Protein AF-A0A0F9JA09-F1 (afdb_monomer_lite)

InterPro domains:
  IPR014720 Double-stranded RNA-binding domain [PF00035] (30-106)
  IPR014720 Double-stranded RNA-binding domain [PS50137] (29-108)
  IPR014720 Double-stranded RNA-binding domain [SM00358] (30-107)

Organism: NCBI:txid412755

Foldseek 3Di:
DPDDDPVRVVLLVLLVVVLVVLVQDQAAQLQSSVLSCQCSVVVNNPDHQDFDDWDFDDDPVQTKTKTFGFDWDQDPNDIQTLGFIAIDNDPVRRSSRSSVSSCVSSVNHHDDD

pLDDT: mean 79.63, std 10.74, range [39.88, 90.75]

Radius of gyration: 15.13 Å; chains: 1; bounding box: 39×24×40 Å

Sequence (113 aa):
MVGLSLEQIGEREKLLEYYDLLEIKTNQNAKNVLQQLFQKKYSDPNLLPKYDDFDKEGPDNATTFTVRLNESISINGKTYELKVEGVASKLKHAEIKASEKACDILYLPYNKI

Structure (mmCIF, N/CA/C/O backbone):
data_AF-A0A0F9JA09-F1
#
_entry.id   AF-A0A0F9JA09-F1
#
loop_
_atom_site.group_PDB
_atom_site.id
_atom_site.type_symbol
_atom_site.label_atom_id
_atom_site.label_alt_id
_atom_site.label_comp_id
_atom_site.label_asym_id
_atom_site.label_entity_id
_atom_site.label_seq_id
_atom_site.pdbx_PDB_ins_code
_atom_site.Cartn_x
_atom_site.Cartn_y
_atom_site.Cartn_z
_atom_site.occupancy
_atom_site.B_iso_or_equiv
_atom_site.auth_seq_id
_atom_site.auth_comp_id
_atom_site.auth_asym_id
_atom_site.auth_atom_id
_atom_site.pdbx_PDB_model_num
ATOM 1 N N . MET A 1 1 ? -19.954 -11.344 -12.390 1.00 39.88 1 MET A N 1
ATOM 2 C CA . MET A 1 1 ? -20.307 -10.630 -11.145 1.00 39.88 1 MET A CA 1
ATOM 3 C C . MET A 1 1 ? -19.751 -11.449 -9.996 1.00 39.88 1 MET A C 1
ATOM 5 O O . MET A 1 1 ? -20.271 -12.525 -9.746 1.00 39.88 1 MET A O 1
ATOM 9 N N . VAL A 1 2 ? -18.638 -11.028 -9.395 1.00 45.16 2 VAL A N 1
ATOM 10 C CA . VAL A 1 2 ? -18.081 -11.712 -8.218 1.00 45.16 2 VAL A CA 1
ATOM 11 C C . VAL A 1 2 ? -18.765 -11.084 -7.011 1.00 45.16 2 VAL A C 1
ATOM 13 O O . VAL A 1 2 ? -18.504 -9.926 -6.694 1.00 45.16 2 VAL A O 1
ATOM 16 N N . GLY A 1 3 ? -19.735 -11.793 -6.434 1.00 44.97 3 GLY A N 1
ATOM 17 C CA . GLY A 1 3 ? -20.384 -11.366 -5.199 1.00 44.97 3 GLY A CA 1
AT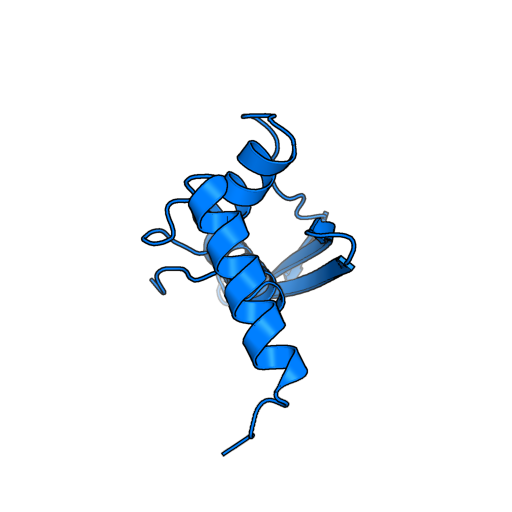OM 18 C C . GLY A 1 3 ? -19.357 -11.413 -4.077 1.00 44.97 3 GLY A C 1
ATOM 19 O O . GLY A 1 3 ? -18.879 -12.490 -3.739 1.00 44.97 3 GLY A O 1
ATOM 20 N N . LEU A 1 4 ? -18.985 -10.247 -3.551 1.00 52.84 4 LEU A N 1
ATOM 21 C CA . LEU A 1 4 ? -18.224 -10.157 -2.310 1.00 52.84 4 LEU A CA 1
ATOM 22 C C . LEU A 1 4 ? -19.079 -10.754 -1.186 1.00 52.84 4 LEU A C 1
ATOM 24 O O . LEU A 1 4 ? -20.254 -10.405 -1.052 1.00 52.84 4 LEU A O 1
ATOM 28 N N . SER A 1 5 ? -18.505 -11.658 -0.395 1.00 61.09 5 SER A N 1
ATOM 29 C CA . SER A 1 5 ? -19.168 -12.204 0.793 1.00 61.09 5 SER A CA 1
ATOM 30 C C . SER A 1 5 ? -19.483 -11.072 1.779 1.00 61.09 5 SER A C 1
ATOM 32 O O . SER A 1 5 ? -18.720 -10.113 1.881 1.00 61.09 5 SER A O 1
ATOM 34 N N . LEU A 1 6 ? -20.580 -11.177 2.538 1.00 60.00 6 LEU A N 1
ATOM 35 C CA . LEU A 1 6 ? -21.024 -10.156 3.510 1.00 60.00 6 LEU A CA 1
ATOM 36 C C . LEU A 1 6 ? -19.915 -9.726 4.493 1.00 60.00 6 LEU A C 1
ATOM 38 O O . LEU A 1 6 ? -19.831 -8.559 4.865 1.00 60.00 6 LEU A O 1
ATOM 42 N N . GLU A 1 7 ? -19.017 -10.644 4.852 1.00 65.25 7 GLU A N 1
ATOM 43 C CA . GLU A 1 7 ? -17.839 -10.371 5.686 1.00 65.25 7 GLU A CA 1
ATOM 44 C C . GLU A 1 7 ? -16.832 -9.418 5.017 1.00 65.25 7 GLU A C 1
ATOM 46 O O . GLU A 1 7 ? -16.248 -8.567 5.683 1.00 65.25 7 GLU A O 1
ATOM 51 N N . GLN A 1 8 ? -16.662 -9.511 3.694 1.00 63.56 8 GLN A N 1
ATOM 52 C CA . GLN A 1 8 ? -15.760 -8.648 2.921 1.00 63.56 8 GLN A CA 1
ATOM 53 C C . GLN A 1 8 ? -16.328 -7.232 2.749 1.00 63.56 8 GLN A C 1
ATOM 55 O O . GLN A 1 8 ? -15.567 -6.269 2.669 1.00 63.56 8 GLN A O 1
ATOM 60 N N . ILE A 1 9 ? -17.658 -7.094 2.711 1.00 68.44 9 ILE A N 1
ATOM 61 C CA . ILE A 1 9 ? -18.329 -5.790 2.618 1.00 68.44 9 ILE A CA 1
ATOM 62 C C . ILE A 1 9 ? -18.108 -4.998 3.913 1.00 68.44 9 ILE A C 1
ATOM 64 O O . ILE A 1 9 ? -17.607 -3.876 3.859 1.00 68.44 9 ILE A O 1
ATOM 68 N N . GLY A 1 10 ? -18.372 -5.613 5.072 1.00 72.81 10 GLY A N 1
ATOM 69 C CA . GLY A 1 10 ? -18.170 -4.954 6.367 1.00 72.81 10 GLY A CA 1
ATOM 70 C C . GLY A 1 10 ? -16.699 -4.656 6.685 1.00 72.81 10 GLY A C 1
ATOM 71 O O . GLY A 1 10 ? -16.393 -3.690 7.379 1.00 72.81 10 GLY A O 1
ATOM 72 N N . GLU A 1 11 ?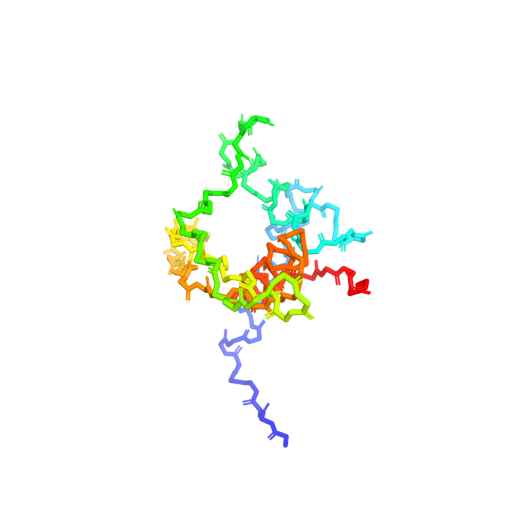 -15.764 -5.456 6.167 1.00 77.62 11 GLU A N 1
ATOM 73 C CA . GLU A 1 11 ? -14.328 -5.181 6.284 1.00 77.62 11 GLU A CA 1
ATOM 74 C C . GLU A 1 11 ? -13.909 -3.940 5.499 1.00 77.62 11 GLU A C 1
ATOM 76 O O . GLU A 1 11 ? -13.183 -3.089 6.016 1.00 77.62 11 GLU A O 1
ATOM 81 N N . ARG A 1 12 ? -14.412 -3.809 4.271 1.00 79.62 12 ARG A N 1
ATOM 82 C CA . ARG A 1 12 ? -14.147 -2.645 3.431 1.00 79.62 12 ARG A CA 1
ATOM 83 C C . ARG A 1 12 ? -14.673 -1.361 4.068 1.00 79.62 12 ARG A C 1
ATOM 85 O O . ARG A 1 12 ? -13.954 -0.369 4.065 1.00 79.62 12 ARG A O 1
ATOM 92 N N . GLU A 1 13 ? -15.880 -1.374 4.630 1.00 81.50 13 GLU A N 1
ATOM 93 C CA . GLU A 1 13 ? -16.439 -0.203 5.325 1.00 81.50 13 GLU A CA 1
ATOM 94 C C . GLU A 1 13 ? -15.571 0.212 6.520 1.00 81.50 13 GLU A C 1
ATOM 96 O O . GLU A 1 13 ? -15.163 1.368 6.598 1.00 81.50 13 GLU A O 1
ATOM 101 N N . LYS A 1 14 ? -15.152 -0.742 7.361 1.00 83.81 14 LYS A N 1
ATOM 102 C CA . LYS A 1 14 ? -14.257 -0.463 8.499 1.00 83.81 14 LYS A CA 1
ATOM 103 C C . LYS A 1 14 ? -12.897 0.096 8.085 1.00 83.81 14 LYS A C 1
ATOM 105 O O . LYS A 1 14 ? -12.318 0.904 8.811 1.00 83.81 14 LYS A O 1
ATOM 110 N N . LEU A 1 15 ? -12.344 -0.369 6.963 1.00 84.06 15 LEU A N 1
ATOM 111 C CA . LEU A 1 15 ? -11.095 0.168 6.420 1.00 84.06 15 LEU A CA 1
ATOM 112 C C . LEU A 1 15 ? -11.291 1.606 5.938 1.00 84.06 15 LEU A C 1
ATOM 114 O O . LEU A 1 15 ? -10.488 2.468 6.277 1.00 84.06 15 LEU A O 1
ATOM 118 N N . LEU A 1 16 ? -12.378 1.877 5.212 1.00 84.00 16 LEU A N 1
ATOM 119 C CA . LEU A 1 16 ? -12.715 3.225 4.755 1.00 84.00 16 LEU A CA 1
ATOM 120 C C . LEU A 1 16 ? -12.919 4.191 5.928 1.00 84.00 16 LEU A C 1
ATOM 122 O O . LEU A 1 16 ? -12.348 5.277 5.900 1.00 84.00 16 LEU A O 1
ATOM 126 N N . GLU A 1 17 ? -13.636 3.779 6.976 1.00 85.62 17 GLU A N 1
ATOM 127 C CA . GLU A 1 17 ? -13.776 4.559 8.213 1.00 85.62 17 GLU A CA 1
ATOM 128 C C . GLU A 1 17 ? -12.418 4.812 8.880 1.00 85.62 17 GLU A C 1
ATOM 130 O O . GLU A 1 17 ? -12.128 5.929 9.297 1.00 85.62 17 GLU A O 1
ATOM 135 N N . TYR A 1 18 ? -11.539 3.807 8.940 1.00 86.00 18 TYR A N 1
ATOM 136 C CA . TYR A 1 18 ? -10.187 3.982 9.477 1.00 86.00 18 TYR A CA 1
ATOM 137 C C . TYR A 1 18 ? -9.366 5.000 8.670 1.00 86.00 18 TYR A C 1
ATOM 139 O O . TYR A 1 18 ? -8.653 5.822 9.245 1.00 86.00 18 TYR A O 1
ATOM 147 N N . TYR A 1 19 ? -9.466 4.973 7.341 1.00 86.50 19 TYR A N 1
ATOM 148 C CA . TYR A 1 19 ? -8.770 5.926 6.474 1.00 86.50 19 TYR A CA 1
ATOM 149 C C . TYR A 1 19 ? -9.327 7.346 6.582 1.00 86.50 19 TYR A C 1
ATOM 151 O O . TYR A 1 19 ? -8.549 8.301 6.517 1.00 86.50 19 TYR A O 1
ATOM 159 N N . ASP A 1 20 ? -10.638 7.477 6.785 1.00 84.75 20 ASP A N 1
ATOM 160 C CA . ASP A 1 20 ? -11.306 8.750 7.058 1.00 84.75 20 ASP A CA 1
ATOM 161 C C . ASP A 1 20 ? -10.852 9.337 8.404 1.00 84.75 20 ASP A C 1
ATOM 163 O O . ASP A 1 20 ? -10.420 10.487 8.458 1.00 84.75 20 ASP A O 1
ATOM 167 N N . LEU A 1 21 ? -10.784 8.511 9.458 1.00 86.00 21 LEU A N 1
ATOM 168 C CA . LEU A 1 21 ? -10.249 8.896 10.772 1.00 86.00 21 LEU A CA 1
ATOM 169 C C . LEU A 1 21 ? -8.779 9.346 10.720 1.00 86.00 21 LEU A C 1
ATOM 171 O O . LEU A 1 21 ? -8.366 10.204 11.498 1.00 86.00 21 LEU A O 1
ATOM 175 N N . LEU A 1 22 ? -7.978 8.773 9.817 1.00 83.94 22 LEU A N 1
ATOM 176 C CA . LEU A 1 22 ? -6.590 9.192 9.580 1.00 83.94 22 LEU A CA 1
ATOM 177 C C . LEU A 1 22 ? -6.470 10.446 8.688 1.00 83.94 22 LEU A C 1
ATOM 179 O O . LEU A 1 22 ? -5.357 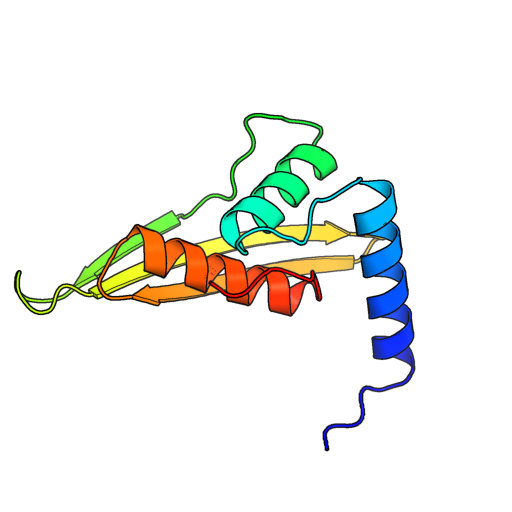10.953 8.492 1.00 83.94 22 LEU A O 1
ATOM 183 N N . GLU A 1 23 ? -7.589 10.949 8.160 1.00 86.31 23 GLU A N 1
ATOM 184 C CA . GLU A 1 23 ? -7.681 12.066 7.215 1.00 86.31 23 GLU A CA 1
ATOM 185 C C . GLU A 1 23 ? -6.824 11.853 5.954 1.00 86.31 23 GLU A C 1
ATOM 187 O O . GLU A 1 23 ? -6.136 12.762 5.469 1.00 86.31 23 GLU A O 1
ATOM 192 N N . ILE A 1 24 ? -6.811 10.625 5.428 1.00 85.00 24 ILE A N 1
ATOM 193 C CA . ILE A 1 24 ? -6.017 10.291 4.242 1.00 85.00 24 ILE A CA 1
ATOM 194 C C . ILE A 1 24 ? -6.676 10.892 3.003 1.00 85.00 24 ILE A C 1
ATOM 196 O O . ILE A 1 24 ? -7.820 10.592 2.662 1.00 85.00 24 ILE A O 1
ATOM 200 N N . LYS A 1 25 ? -5.926 11.714 2.263 1.00 85.00 25 LYS A N 1
ATOM 201 C CA . LYS A 1 25 ? -6.427 12.325 1.027 1.00 85.00 25 LYS A CA 1
ATOM 202 C C . LYS A 1 25 ? -6.381 11.326 -0.124 1.00 85.00 25 LYS A C 1
ATOM 204 O O . LYS A 1 25 ? -5.362 11.210 -0.800 1.00 85.00 25 LYS A O 1
ATOM 209 N N . THR A 1 26 ? -7.507 10.671 -0.383 1.00 81.94 26 THR A N 1
ATOM 210 C CA . THR A 1 26 ? -7.695 9.649 -1.431 1.00 81.94 26 THR A CA 1
ATOM 211 C C . THR A 1 26 ? -7.799 10.227 -2.850 1.00 81.94 26 THR A C 1
ATOM 213 O O . THR A 1 26 ? -7.660 9.505 -3.831 1.00 81.94 26 THR A O 1
ATOM 216 N N . ASN A 1 27 ? -7.948 11.549 -2.997 1.00 81.31 27 ASN A N 1
ATOM 217 C CA . ASN A 1 27 ? -7.975 12.242 -4.296 1.00 81.31 27 ASN A CA 1
ATOM 218 C C . ASN A 1 27 ? -6.567 12.481 -4.899 1.00 81.31 27 ASN A C 1
ATOM 220 O O . ASN A 1 27 ? -6.296 13.507 -5.523 1.00 81.31 27 ASN A O 1
ATOM 224 N N . GLN A 1 28 ? -5.626 11.572 -4.653 1.00 84.38 28 GLN A N 1
ATOM 225 C CA . GLN A 1 28 ? -4.239 11.652 -5.121 1.00 84.38 28 GLN A CA 1
ATOM 226 C C . GLN A 1 28 ? -3.820 10.331 -5.779 1.00 84.38 28 GLN A C 1
ATOM 228 O O . GLN A 1 28 ? -4.547 9.343 -5.703 1.00 84.38 28 GLN A O 1
ATOM 233 N N . ASN A 1 29 ? -2.647 10.303 -6.425 1.00 86.56 29 ASN A N 1
ATOM 234 C CA . ASN A 1 29 ? -2.105 9.058 -6.982 1.00 86.56 29 ASN A CA 1
ATOM 235 C C . ASN A 1 29 ? -1.886 7.999 -5.891 1.00 86.56 29 ASN A C 1
ATOM 237 O O . ASN A 1 29 ? -1.601 8.334 -4.740 1.00 86.56 29 ASN A O 1
ATOM 241 N N . ALA A 1 30 ? -1.947 6.721 -6.274 1.00 87.38 30 ALA A N 1
ATOM 242 C CA . ALA A 1 30 ? -1.792 5.601 -5.346 1.00 87.38 30 ALA A CA 1
ATOM 243 C C . ALA A 1 30 ? -0.517 5.687 -4.493 1.00 87.38 30 ALA A C 1
ATOM 245 O O . ALA A 1 30 ? -0.559 5.384 -3.306 1.00 87.38 30 ALA A O 1
ATOM 246 N N . LYS A 1 31 ? 0.596 6.168 -5.062 1.00 88.12 31 LYS A N 1
ATOM 247 C CA . LYS A 1 31 ? 1.864 6.347 -4.340 1.00 88.12 31 LYS A CA 1
ATOM 248 C C . LYS A 1 31 ? 1.734 7.328 -3.171 1.00 88.12 31 LYS A C 1
ATOM 250 O O . LYS A 1 31 ? 2.142 7.004 -2.062 1.00 88.12 31 LYS A O 1
ATOM 255 N N . ASN A 1 32 ? 1.141 8.495 -3.400 1.00 88.44 32 ASN A N 1
ATOM 256 C CA . ASN A 1 32 ? 0.937 9.525 -2.384 1.00 88.44 32 ASN A CA 1
ATOM 257 C C . ASN A 1 32 ? -0.103 9.100 -1.346 1.00 88.44 32 ASN A C 1
ATOM 259 O O . ASN A 1 32 ? 0.051 9.421 -0.170 1.00 88.44 32 ASN A O 1
ATOM 263 N N . VAL A 1 33 ? -1.160 8.398 -1.765 1.00 89.44 33 VAL A N 1
ATOM 264 C CA . VAL A 1 33 ? -2.179 7.881 -0.841 1.00 89.44 33 VAL A CA 1
ATOM 265 C C . VAL A 1 33 ? -1.559 6.825 0.079 1.00 89.44 33 VAL A C 1
ATOM 267 O O . VAL A 1 33 ? -1.700 6.916 1.298 1.00 89.44 33 VAL A O 1
ATOM 270 N N . LEU A 1 34 ? -0.797 5.881 -0.482 1.00 88.56 34 LEU A N 1
ATOM 271 C CA . LEU A 1 34 ? -0.076 4.868 0.286 1.00 88.56 34 LEU A CA 1
ATOM 272 C C . LEU A 1 34 ? 0.971 5.506 1.209 1.00 88.56 34 LEU A C 1
ATOM 274 O O . LEU A 1 34 ? 1.074 5.140 2.374 1.00 88.56 34 LEU A O 1
ATOM 278 N N . GLN A 1 35 ? 1.709 6.504 0.723 1.00 88.44 35 GLN A N 1
ATOM 279 C CA . GLN A 1 35 ? 2.659 7.256 1.537 1.00 88.44 35 GLN A CA 1
ATOM 280 C C . GLN A 1 35 ? 1.969 7.949 2.718 1.00 88.44 35 GLN A C 1
ATOM 282 O O . GLN A 1 35 ? 2.426 7.806 3.847 1.00 88.44 35 GLN A O 1
ATOM 287 N N . GLN A 1 36 ? 0.856 8.653 2.489 1.00 88.69 36 GLN A N 1
ATOM 288 C CA . GLN A 1 36 ? 0.088 9.277 3.569 1.00 88.69 36 GLN A CA 1
ATOM 289 C C . GLN A 1 36 ? -0.409 8.245 4.578 1.00 88.69 36 GLN A C 1
ATOM 291 O O . GLN A 1 36 ? -0.332 8.500 5.776 1.00 88.69 36 GLN A O 1
ATOM 296 N N . LEU A 1 37 ? -0.877 7.081 4.115 1.00 88.06 37 LEU A N 1
ATOM 297 C CA . LEU A 1 37 ? -1.282 5.995 5.001 1.00 88.06 37 LEU A CA 1
ATOM 298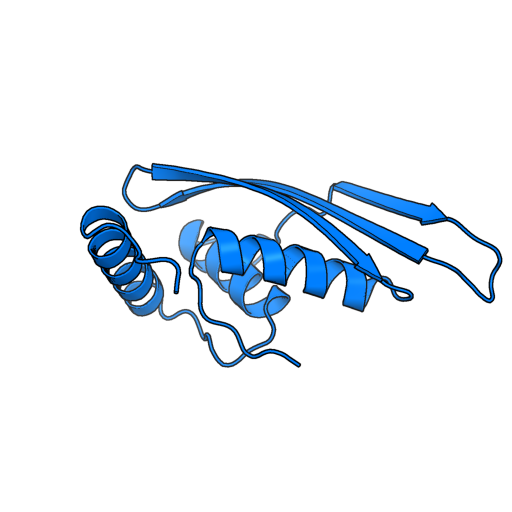 C C . LEU A 1 37 ? -0.132 5.581 5.920 1.00 88.06 37 LEU A C 1
ATOM 300 O O . LEU A 1 37 ? -0.327 5.517 7.129 1.00 88.06 37 LEU A O 1
ATOM 304 N N . PHE A 1 38 ? 1.061 5.336 5.375 1.00 87.25 38 PHE A N 1
ATOM 305 C CA . PHE A 1 38 ? 2.233 4.984 6.178 1.00 87.25 38 PHE A CA 1
ATOM 306 C C . PHE A 1 38 ? 2.608 6.117 7.141 1.00 87.25 38 PHE A C 1
ATOM 308 O O . PHE A 1 38 ? 2.744 5.882 8.341 1.00 87.25 38 PHE A O 1
ATOM 315 N N . GLN A 1 39 ? 2.678 7.357 6.662 1.00 87.81 39 GLN A N 1
ATOM 316 C CA . GLN A 1 39 ? 3.041 8.498 7.501 1.00 87.81 39 GLN A CA 1
ATOM 317 C C . GLN A 1 39 ? 2.065 8.712 8.663 1.00 87.81 39 GLN A C 1
ATOM 319 O O . GLN A 1 39 ? 2.480 8.906 9.802 1.00 87.81 39 GLN A O 1
ATOM 324 N N . LYS A 1 40 ? 0.758 8.647 8.391 1.00 87.19 40 LYS A N 1
ATOM 325 C CA . LYS A 1 40 ? -0.301 8.822 9.392 1.00 87.19 40 LYS A CA 1
ATOM 326 C C . LYS A 1 40 ? -0.366 7.647 10.356 1.00 87.19 40 LYS A C 1
ATOM 328 O O . LYS A 1 40 ? -0.493 7.851 11.557 1.00 87.19 40 LYS A O 1
ATOM 333 N N . LYS A 1 41 ? -0.248 6.422 9.844 1.00 82.69 41 LYS A N 1
ATOM 334 C CA . LYS A 1 41 ? -0.337 5.208 10.657 1.00 82.69 41 LYS A CA 1
ATOM 335 C C . LYS A 1 41 ? 0.806 5.099 11.664 1.00 82.69 41 LYS A C 1
ATOM 337 O O . LYS A 1 41 ? 0.580 4.696 12.801 1.00 82.69 41 LYS A O 1
ATOM 342 N N . TYR A 1 42 ? 2.023 5.417 11.238 1.00 82.44 42 TYR A N 1
ATOM 343 C CA . TYR A 1 42 ? 3.208 5.346 12.091 1.00 82.44 42 TYR A CA 1
ATOM 344 C C . TYR A 1 42 ? 3.531 6.690 12.757 1.00 82.44 42 TYR A C 1
ATOM 346 O O . TYR A 1 42 ? 4.534 6.790 13.457 1.00 82.44 42 TYR A O 1
ATOM 354 N N . SER A 1 43 ? 2.684 7.711 12.557 1.00 81.12 43 SER A N 1
ATOM 355 C CA . SER A 1 43 ? 2.908 9.092 13.005 1.00 81.12 43 SER A CA 1
ATOM 356 C C . SER A 1 43 ? 4.297 9.627 12.639 1.00 81.12 43 SER A C 1
ATOM 358 O O . SER A 1 43 ? 4.868 10.443 13.362 1.00 81.12 43 SER A O 1
ATOM 360 N N . ASP A 1 44 ? 4.844 9.167 11.514 1.00 79.19 44 ASP A N 1
ATOM 361 C CA . ASP A 1 44 ? 6.184 9.502 11.055 1.00 79.19 44 ASP A CA 1
ATOM 362 C C . ASP A 1 44 ? 6.100 10.160 9.669 1.00 79.19 44 ASP A C 1
ATOM 364 O O . ASP A 1 44 ? 5.811 9.493 8.675 1.00 79.19 44 ASP A O 1
ATOM 368 N N . PRO A 1 45 ? 6.344 11.476 9.562 1.00 75.50 45 PRO A N 1
ATOM 369 C CA . PRO A 1 45 ? 6.209 12.204 8.303 1.00 75.50 45 PRO A CA 1
ATOM 370 C C . PRO A 1 45 ? 7.276 11.832 7.263 1.00 75.50 45 PRO A C 1
ATOM 372 O O . PRO A 1 45 ? 7.117 12.166 6.089 1.00 75.50 45 PRO A O 1
ATOM 375 N N . ASN A 1 46 ? 8.348 11.144 7.653 1.00 76.69 46 ASN A N 1
ATOM 376 C CA . ASN A 1 46 ? 9.411 10.706 6.750 1.00 76.69 46 ASN A CA 1
ATOM 377 C C . ASN A 1 46 ? 9.291 9.224 6.385 1.00 76.69 46 ASN A C 1
ATOM 379 O O . ASN A 1 46 ? 10.077 8.739 5.568 1.00 76.69 46 ASN A O 1
ATOM 383 N N . LEU A 1 47 ? 8.314 8.506 6.947 1.00 78.25 47 LEU A N 1
ATOM 384 C CA . LEU A 1 47 ? 8.105 7.108 6.624 1.00 78.25 47 LEU A CA 1
ATOM 385 C C . LEU A 1 47 ? 7.551 6.977 5.209 1.00 78.25 47 LEU A C 1
ATOM 387 O O . LEU A 1 47 ? 6.415 7.345 4.903 1.00 78.25 47 LEU A O 1
ATOM 391 N N . LEU A 1 48 ? 8.392 6.433 4.341 1.00 79.44 48 LEU A N 1
ATOM 392 C CA . LEU A 1 48 ? 8.049 6.078 2.979 1.00 79.44 48 LEU A CA 1
ATOM 393 C C . LEU A 1 48 ? 7.924 4.556 2.885 1.00 79.44 48 LEU A C 1
ATOM 395 O O . LEU A 1 48 ? 8.724 3.852 3.507 1.00 79.44 48 LEU A O 1
ATOM 399 N N . PRO A 1 49 ? 6.971 4.036 2.092 1.00 76.81 49 PRO A N 1
ATOM 400 C CA . PRO A 1 49 ? 6.977 2.624 1.741 1.00 76.81 49 PRO A CA 1
ATOM 401 C C . PRO A 1 49 ? 8.323 2.274 1.097 1.00 76.81 49 PRO A C 1
ATOM 403 O O . PRO A 1 49 ? 8.782 2.973 0.187 1.00 76.81 49 PRO A O 1
ATOM 406 N N . LYS A 1 50 ? 8.973 1.221 1.599 1.00 76.00 50 LYS A N 1
ATOM 407 C CA . LYS A 1 50 ? 10.243 0.750 1.049 1.00 76.00 50 LYS A CA 1
ATOM 408 C C . LYS A 1 50 ? 9.990 -0.027 -0.235 1.0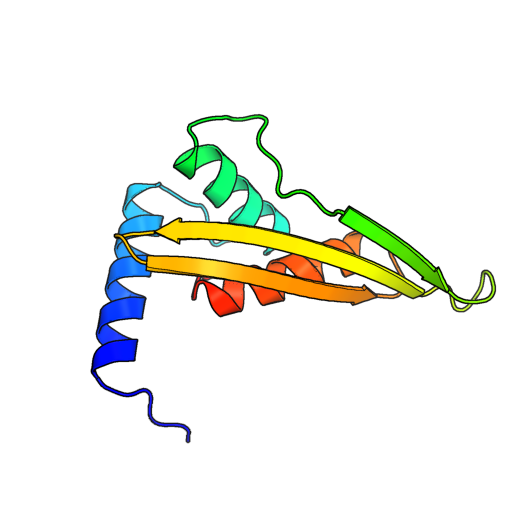0 76.00 50 LYS A C 1
ATOM 410 O O . LYS A 1 50 ? 9.167 -0.940 -0.282 1.00 76.00 50 LYS A O 1
ATOM 415 N N . TYR A 1 51 ? 10.714 0.367 -1.271 1.00 77.50 51 TYR A N 1
ATOM 416 C CA . TYR A 1 51 ? 10.762 -0.319 -2.549 1.00 77.50 51 TYR A CA 1
ATOM 417 C C . TYR A 1 51 ? 12.128 -0.999 -2.618 1.00 77.50 51 TYR A C 1
ATOM 419 O O . TYR A 1 51 ? 13.145 -0.311 -2.678 1.00 77.50 51 TYR A O 1
ATOM 427 N N . ASP A 1 52 ? 12.137 -2.323 -2.475 1.00 65.00 52 ASP A N 1
ATOM 428 C CA . ASP A 1 52 ? 13.348 -3.095 -2.160 1.00 65.00 52 ASP A CA 1
ATOM 429 C C . ASP A 1 52 ? 14.188 -3.383 -3.410 1.00 65.00 52 ASP A C 1
ATOM 431 O O . ASP A 1 52 ? 15.411 -3.286 -3.381 1.00 65.00 52 ASP A O 1
ATOM 435 N N . ASP A 1 53 ? 13.524 -3.676 -4.529 1.00 60.97 53 ASP A N 1
ATOM 436 C CA . ASP A 1 53 ? 14.181 -4.178 -5.733 1.00 60.97 53 ASP A CA 1
ATOM 437 C C . ASP A 1 53 ? 13.858 -3.316 -6.949 1.00 60.97 53 ASP A C 1
ATOM 439 O O . ASP A 1 53 ? 12.689 -3.048 -7.247 1.00 60.97 53 ASP A O 1
ATOM 443 N N . PHE A 1 54 ? 14.922 -2.905 -7.636 1.00 66.69 54 PHE A N 1
ATOM 444 C CA . PHE A 1 54 ? 14.900 -2.167 -8.889 1.00 66.69 54 PHE A CA 1
ATOM 445 C C . PHE A 1 54 ? 15.586 -3.017 -9.949 1.00 66.69 54 PHE A C 1
ATOM 447 O O . PHE A 1 54 ? 16.781 -2.862 -10.199 1.00 66.69 54 PHE A O 1
ATOM 454 N N . ASP A 1 55 ? 14.828 -3.903 -10.584 1.00 65.50 55 ASP A N 1
ATOM 455 C CA . ASP A 1 55 ? 15.357 -4.654 -11.716 1.00 65.50 55 ASP A CA 1
ATOM 456 C C . ASP A 1 55 ? 15.205 -3.810 -12.987 1.00 65.50 55 ASP A C 1
ATOM 458 O O . ASP A 1 55 ? 14.114 -3.308 -13.297 1.00 65.50 55 ASP A O 1
ATOM 462 N N . LYS A 1 56 ? 16.327 -3.582 -13.678 1.00 68.25 56 LYS A N 1
ATOM 463 C CA . LYS A 1 56 ? 16.391 -2.844 -14.943 1.00 68.25 56 LYS A CA 1
ATOM 464 C C . LYS A 1 56 ? 16.733 -3.844 -16.038 1.00 68.25 56 LYS A C 1
ATOM 466 O O . LYS A 1 56 ? 17.905 -4.076 -16.324 1.00 68.25 56 LYS A O 1
ATOM 471 N N . GLU A 1 57 ? 15.708 -4.375 -16.691 1.00 62.62 57 GLU A N 1
ATOM 472 C CA . GLU A 1 57 ? 15.883 -5.303 -17.807 1.00 62.62 57 GLU A CA 1
ATOM 473 C C . GLU A 1 57 ? 15.599 -4.618 -19.152 1.00 62.62 57 GLU A C 1
ATOM 475 O O . GLU A 1 57 ? 14.598 -3.914 -19.319 1.00 62.62 57 GLU A O 1
ATOM 480 N N . GLY A 1 58 ? 16.482 -4.842 -20.130 1.00 61.91 58 GLY A N 1
ATOM 481 C CA . GLY A 1 58 ? 16.287 -4.458 -21.533 1.00 61.91 58 GLY A CA 1
ATOM 482 C C . GLY A 1 58 ? 17.260 -3.395 -22.078 1.00 61.91 58 GLY A C 1
ATOM 483 O O . GLY A 1 58 ? 17.905 -2.676 -21.313 1.00 61.91 58 GLY A O 1
ATOM 484 N N . PRO A 1 59 ? 17.386 -3.288 -23.418 1.00 61.00 59 PRO A N 1
ATOM 485 C CA . PRO A 1 59 ? 18.183 -2.246 -24.072 1.00 61.00 59 PRO A CA 1
ATOM 486 C C . PRO A 1 59 ? 17.603 -0.848 -23.784 1.00 61.00 59 PRO A C 1
ATOM 488 O O . PRO A 1 59 ? 16.416 -0.727 -23.485 1.00 61.00 59 PRO A O 1
ATOM 491 N N . ASP A 1 60 ? 18.398 0.222 -23.919 1.00 58.47 60 ASP A N 1
ATOM 492 C CA . ASP A 1 60 ? 18.005 1.616 -23.607 1.00 58.47 60 ASP A CA 1
ATOM 493 C C . ASP A 1 60 ? 16.630 2.042 -24.179 1.00 58.47 60 ASP A C 1
ATOM 495 O O . ASP A 1 60 ? 15.910 2.813 -23.550 1.00 58.47 60 ASP A O 1
ATOM 499 N N . ASN A 1 61 ? 16.203 1.469 -25.314 1.00 58.66 61 ASN A N 1
ATOM 500 C CA . ASN A 1 61 ? 14.908 1.747 -25.958 1.00 58.66 61 ASN A CA 1
ATOM 501 C C . ASN A 1 61 ? 13.716 0.883 -25.483 1.00 58.66 61 ASN A C 1
ATOM 503 O O . ASN A 1 61 ? 12.582 1.155 -25.872 1.00 58.66 61 ASN A O 1
ATOM 507 N N . ALA A 1 62 ? 13.938 -0.145 -24.660 1.00 63.31 62 ALA A N 1
ATOM 508 C CA . ALA A 1 62 ? 12.909 -1.032 -24.101 1.00 63.31 62 ALA A CA 1
ATOM 509 C C . ALA A 1 62 ? 13.189 -1.353 -22.622 1.00 63.31 62 ALA A C 1
ATOM 511 O O . ALA A 1 62 ? 12.947 -2.464 -22.152 1.00 63.31 62 ALA A O 1
ATOM 512 N N . THR A 1 63 ? 13.731 -0.372 -21.895 1.00 73.75 63 THR A N 1
ATOM 513 C CA . THR A 1 63 ? 14.030 -0.527 -20.473 1.00 73.75 63 THR A CA 1
ATOM 514 C C . THR A 1 63 ? 12.733 -0.731 -19.699 1.00 73.75 63 THR A C 1
ATOM 516 O O . THR A 1 63 ? 11.860 0.142 -19.677 1.00 73.75 63 THR A O 1
ATOM 519 N N . THR A 1 64 ? 12.627 -1.876 -19.041 1.00 80.06 64 THR A N 1
ATOM 520 C CA . THR A 1 64 ? 11.543 -2.184 -18.118 1.00 80.06 64 THR A CA 1
ATOM 521 C C . THR A 1 64 ? 12.070 -2.041 -16.701 1.00 80.06 64 THR A C 1
ATOM 523 O O . THR A 1 64 ? 13.126 -2.569 -16.367 1.00 80.06 64 THR A O 1
ATOM 526 N N . PHE A 1 65 ? 11.347 -1.283 -15.885 1.00 82.69 65 PHE A N 1
ATOM 527 C CA . PHE A 1 65 ? 11.619 -1.134 -14.466 1.00 82.69 65 PHE A CA 1
ATOM 528 C C . PHE A 1 65 ? 10.616 -1.982 -13.701 1.00 82.69 65 PHE A C 1
ATOM 530 O O . PHE A 1 65 ? 9.401 -1.773 -13.827 1.00 82.69 65 PHE A O 1
ATOM 537 N N . THR A 1 66 ? 11.134 -2.906 -12.906 1.00 84.44 66 THR A N 1
ATOM 538 C CA . THR A 1 66 ? 10.352 -3.690 -11.953 1.00 84.44 66 THR A CA 1
ATOM 539 C C . THR A 1 66 ? 10.626 -3.151 -10.561 1.00 84.44 66 THR A C 1
ATOM 541 O O . THR A 1 66 ? 11.778 -3.060 -10.152 1.00 84.44 66 THR A O 1
ATOM 544 N N . VAL A 1 67 ? 9.565 -2.760 -9.859 1.00 85.19 67 VAL A N 1
ATOM 545 C CA . VAL A 1 67 ? 9.612 -2.235 -8.495 1.00 85.19 67 VAL A CA 1
ATOM 546 C C . VAL A 1 67 ? 8.834 -3.167 -7.584 1.00 85.19 67 VAL A C 1
ATOM 548 O O . VAL A 1 67 ? 7.644 -3.401 -7.814 1.00 85.19 67 VAL A O 1
ATOM 551 N N . ARG A 1 68 ? 9.487 -3.673 -6.537 1.00 85.81 68 ARG A N 1
ATOM 552 C CA . ARG A 1 68 ? 8.860 -4.556 -5.544 1.00 85.81 68 ARG A CA 1
ATOM 553 C C . ARG A 1 68 ? 8.625 -3.830 -4.230 1.00 85.81 68 ARG A C 1
ATOM 555 O O . ARG A 1 68 ? 9.536 -3.206 -3.693 1.00 85.81 68 ARG A O 1
ATOM 562 N N . LEU A 1 69 ? 7.413 -3.947 -3.705 1.00 85.88 69 LEU A N 1
ATOM 563 C CA . LEU A 1 69 ? 7.049 -3.527 -2.359 1.00 85.88 69 LEU A CA 1
ATOM 564 C C . LEU A 1 69 ? 6.763 -4.796 -1.555 1.00 85.88 69 LEU A C 1
ATOM 566 O O . LEU A 1 69 ? 5.974 -5.635 -1.992 1.00 85.88 69 LEU A O 1
ATOM 570 N N . ASN A 1 70 ? 7.458 -4.950 -0.430 1.00 84.81 70 ASN A N 1
ATOM 571 C CA . ASN A 1 70 ? 7.345 -6.095 0.471 1.00 84.81 70 ASN A CA 1
ATOM 572 C C . ASN A 1 70 ? 7.215 -5.579 1.903 1.00 84.81 70 ASN A C 1
ATOM 574 O O . ASN A 1 70 ? 8.168 -5.575 2.673 1.00 84.81 70 ASN A O 1
ATOM 578 N N . GLU A 1 71 ? 6.024 -5.094 2.230 1.00 83.19 71 GLU A N 1
ATOM 579 C CA . GLU A 1 71 ? 5.719 -4.526 3.540 1.00 83.19 71 GLU A CA 1
ATOM 580 C C . GLU A 1 71 ? 4.509 -5.233 4.138 1.00 83.19 71 GLU A C 1
ATOM 582 O O . GLU A 1 71 ? 3.623 -5.702 3.432 1.00 83.19 71 GLU A O 1
ATOM 587 N N . SER A 1 72 ? 4.437 -5.294 5.460 1.00 83.62 72 SER A N 1
ATOM 588 C CA . SER A 1 72 ? 3.287 -5.859 6.166 1.00 83.62 72 SER A CA 1
ATOM 589 C C . SER A 1 72 ? 2.660 -4.796 7.053 1.00 83.62 72 SER A C 1
ATOM 591 O O . SER A 1 72 ? 3.309 -4.263 7.954 1.00 83.62 72 SER A O 1
ATOM 593 N N . ILE A 1 73 ? 1.385 -4.499 6.819 1.00 83.19 73 ILE A N 1
ATOM 594 C CA . ILE A 1 73 ? 0.661 -3.437 7.510 1.00 83.19 73 ILE A CA 1
ATOM 595 C C . ILE A 1 73 ? -0.483 -4.040 8.333 1.00 83.19 73 ILE A C 1
ATOM 597 O O . ILE A 1 73 ? -1.404 -4.645 7.802 1.00 83.19 73 ILE A O 1
ATOM 601 N N . SER A 1 74 ? -0.437 -3.880 9.658 1.00 82.69 74 SER A N 1
ATOM 602 C CA . SER A 1 74 ? -1.551 -4.279 10.534 1.00 82.69 74 SER A CA 1
ATOM 603 C C . SER A 1 74 ? -2.580 -3.155 10.700 1.00 82.69 74 SER A C 1
ATOM 605 O O . SER A 1 74 ? -2.222 -2.091 11.200 1.00 82.69 74 SER A O 1
ATOM 607 N N . ILE A 1 75 ? -3.824 -3.353 10.267 1.00 81.12 75 ILE A N 1
ATOM 608 C CA . ILE A 1 75 ? -4.930 -2.389 10.381 1.00 81.12 75 ILE A CA 1
ATOM 609 C C . ILE A 1 75 ? -6.100 -3.090 11.071 1.00 81.12 75 ILE A C 1
ATOM 611 O O . ILE A 1 75 ? -6.491 -4.181 10.661 1.00 81.12 75 ILE A O 1
ATOM 615 N N . ASN A 1 76 ? -6.654 -2.483 12.126 1.00 78.12 76 ASN A N 1
ATOM 616 C CA . ASN A 1 76 ? -7.774 -3.043 12.898 1.00 78.12 76 ASN A CA 1
ATOM 617 C C . ASN A 1 76 ? -7.550 -4.502 13.359 1.00 78.12 76 ASN A C 1
ATOM 619 O O . ASN A 1 76 ? -8.474 -5.311 13.371 1.00 78.12 76 ASN A O 1
ATOM 623 N N . GLY A 1 77 ? -6.310 -4.858 13.715 1.00 78.81 77 GLY A N 1
ATOM 624 C CA . GLY A 1 77 ? -5.949 -6.207 14.170 1.00 78.81 77 GLY A CA 1
ATOM 625 C C . GLY A 1 77 ? -5.763 -7.246 13.058 1.00 78.81 77 GLY A C 1
ATOM 626 O O . GLY A 1 77 ? -5.412 -8.385 13.360 1.00 78.81 77 GLY A O 1
ATOM 627 N N . LYS A 1 78 ? -5.938 -6.875 11.782 1.00 81.19 78 LYS A N 1
ATOM 628 C CA . LYS A 1 78 ? -5.602 -7.715 10.624 1.00 81.19 78 LYS A CA 1
ATOM 629 C C . LYS A 1 78 ? -4.299 -7.268 9.986 1.00 81.19 78 LYS A C 1
ATOM 631 O O . LYS A 1 78 ? -4.110 -6.086 9.719 1.00 81.19 78 LYS A O 1
ATOM 636 N N . THR A 1 79 ? -3.414 -8.217 9.713 1.00 84.88 79 THR A N 1
ATOM 637 C CA . THR A 1 79 ? -2.166 -7.966 8.986 1.00 84.88 79 THR A CA 1
ATOM 638 C C . THR A 1 79 ? -2.389 -8.179 7.497 1.00 84.88 79 THR A C 1
ATOM 640 O O . THR A 1 79 ? -2.760 -9.269 7.076 1.00 84.88 79 THR A O 1
ATOM 643 N N . TYR A 1 80 ? -2.141 -7.136 6.713 1.00 85.00 80 TYR A N 1
ATOM 644 C CA . TYR A 1 80 ? -2.156 -7.168 5.258 1.00 85.00 80 TYR A CA 1
ATOM 645 C C . TYR A 1 80 ? -0.713 -7.215 4.766 1.00 85.00 80 TYR A C 1
ATOM 647 O O . TYR A 1 80 ? 0.075 -6.306 5.031 1.00 85.00 80 TYR A O 1
ATOM 655 N N . GLU A 1 81 ? -0.357 -8.287 4.071 1.00 86.50 81 GLU A N 1
ATOM 656 C CA . GLU A 1 81 ? 0.944 -8.409 3.420 1.00 86.50 81 GLU A CA 1
ATOM 657 C C . GLU A 1 81 ? 0.887 -7.738 2.045 1.00 86.50 81 GLU A C 1
ATOM 659 O O . GLU A 1 81 ? 0.261 -8.227 1.105 1.00 86.50 81 GLU A O 1
ATOM 664 N N . LEU A 1 82 ? 1.556 -6.599 1.927 1.00 86.31 82 LEU A N 1
ATOM 665 C CA . LEU A 1 82 ? 1.761 -5.869 0.688 1.00 86.31 82 LEU A CA 1
ATOM 666 C C . LEU A 1 82 ? 2.997 -6.449 -0.004 1.00 86.31 82 LEU A C 1
ATOM 668 O O . LEU A 1 82 ? 4.079 -5.879 0.066 1.00 86.31 82 LEU A O 1
ATOM 672 N N . LYS A 1 83 ? 2.841 -7.613 -0.638 1.00 87.25 83 LYS A N 1
ATOM 673 C CA . LYS A 1 83 ? 3.853 -8.228 -1.512 1.00 87.25 83 LYS A CA 1
ATOM 674 C C . LYS A 1 83 ? 3.441 -8.015 -2.957 1.00 87.25 83 LYS A C 1
ATOM 676 O O . LYS A 1 83 ? 2.758 -8.849 -3.549 1.00 87.25 83 LYS A O 1
ATOM 681 N N . VAL A 1 84 ? 3.782 -6.852 -3.498 1.00 88.44 84 VAL A N 1
ATOM 682 C CA . VAL A 1 84 ? 3.315 -6.420 -4.818 1.00 88.44 84 VAL A CA 1
ATOM 683 C C . VAL A 1 84 ? 4.456 -5.937 -5.691 1.00 88.44 84 VAL A C 1
ATOM 685 O O . VAL A 1 84 ? 5.408 -5.316 -5.231 1.00 88.44 84 VAL A O 1
ATOM 688 N N . GLU A 1 85 ? 4.322 -6.199 -6.988 1.00 88.19 85 GLU A N 1
ATOM 689 C CA . GLU A 1 85 ? 5.305 -5.811 -7.995 1.00 88.19 85 GLU A CA 1
ATOM 690 C C . GLU A 1 85 ? 4.659 -4.905 -9.042 1.00 88.19 85 GLU A C 1
ATOM 692 O O . GLU A 1 85 ? 3.624 -5.246 -9.632 1.00 88.19 85 GLU A O 1
ATOM 697 N N . GLY A 1 86 ? 5.266 -3.751 -9.283 1.00 86.19 86 GLY A N 1
ATOM 698 C CA . GLY A 1 86 ? 4.887 -2.811 -10.327 1.00 86.19 86 GLY A CA 1
ATOM 699 C C . GLY A 1 86 ? 5.889 -2.845 -11.472 1.00 86.19 86 GLY A C 1
ATOM 700 O O . GLY A 1 86 ? 7.086 -2.712 -11.251 1.00 86.19 86 GLY A O 1
ATOM 701 N N . VAL A 1 87 ? 5.396 -3.006 -12.702 1.00 86.12 87 VAL A N 1
ATOM 702 C CA . VAL A 1 87 ? 6.236 -3.102 -13.906 1.00 86.12 87 VAL A CA 1
ATOM 703 C C . VAL A 1 87 ? 5.856 -2.003 -14.893 1.00 86.12 87 VAL A C 1
ATOM 705 O O . VAL A 1 87 ? 4.696 -1.911 -15.328 1.00 86.12 87 VAL A O 1
ATOM 708 N N . ALA A 1 88 ? 6.818 -1.155 -15.256 1.00 86.38 88 ALA A N 1
ATOM 709 C CA . ALA A 1 88 ? 6.605 -0.087 -16.229 1.00 86.38 88 ALA A CA 1
ATOM 710 C C . ALA A 1 88 ? 7.893 0.349 -16.935 1.00 86.38 88 ALA A C 1
ATOM 712 O O . ALA A 1 88 ? 8.993 0.166 -16.432 1.00 86.38 88 ALA A O 1
ATOM 713 N N . SER A 1 89 ? 7.753 1.043 -18.065 1.00 83.56 89 SER A N 1
ATOM 714 C CA . SER A 1 89 ? 8.884 1.581 -18.841 1.00 83.56 89 SER A CA 1
ATOM 715 C C . SER A 1 89 ? 9.605 2.765 -18.178 1.00 83.56 89 SER A C 1
ATOM 717 O O . SER A 1 89 ? 10.595 3.267 -18.699 1.00 83.56 89 SER A O 1
ATOM 719 N N . LYS A 1 90 ? 9.099 3.274 -17.048 1.00 84.31 90 LYS A N 1
ATOM 720 C CA . LYS A 1 90 ? 9.742 4.333 -16.255 1.00 84.31 90 LYS A CA 1
ATOM 721 C C . LYS A 1 90 ? 9.643 3.981 -14.779 1.00 84.31 90 LYS A C 1
ATOM 723 O O . LYS A 1 90 ? 8.557 3.628 -14.323 1.00 84.31 90 LYS A O 1
ATOM 728 N N . LEU A 1 91 ? 10.723 4.222 -14.037 1.00 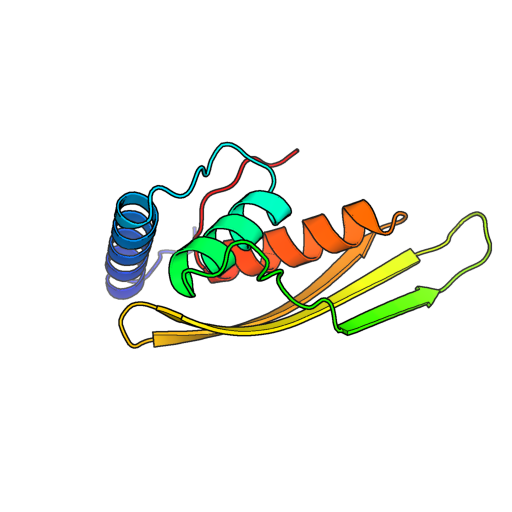81.69 91 LEU A N 1
ATOM 729 C CA . LEU A 1 91 ? 10.814 4.021 -12.588 1.00 81.69 91 LEU A CA 1
ATOM 730 C C . LEU A 1 91 ? 9.588 4.551 -11.828 1.00 81.69 91 LEU A C 1
ATOM 732 O O . LEU A 1 91 ? 8.899 3.800 -11.150 1.00 81.69 91 LEU A O 1
ATOM 736 N N . LYS A 1 92 ? 9.248 5.831 -12.039 1.00 82.81 92 LYS A N 1
ATOM 737 C CA . LYS A 1 92 ? 8.111 6.482 -11.368 1.00 82.81 92 LYS A CA 1
ATOM 738 C C . LYS A 1 92 ? 6.774 5.782 -11.628 1.00 82.81 92 LYS A C 1
ATOM 740 O O . LYS A 1 92 ? 5.933 5.730 -10.742 1.00 82.81 92 LYS A O 1
ATOM 745 N N . HIS A 1 93 ? 6.569 5.247 -12.831 1.00 86.38 93 HIS A N 1
ATOM 746 C CA . HIS A 1 93 ? 5.339 4.522 -13.160 1.00 86.38 93 HIS A CA 1
ATOM 747 C C . HIS A 1 93 ? 5.334 3.109 -12.574 1.00 86.38 93 HIS A C 1
ATOM 749 O O . HIS A 1 93 ? 4.271 2.610 -12.221 1.00 86.38 93 HIS A O 1
ATOM 755 N N . ALA A 1 94 ? 6.500 2.468 -12.460 1.00 85.94 94 ALA A N 1
ATOM 756 C CA . ALA A 1 94 ? 6.625 1.166 -11.818 1.00 85.94 94 ALA A CA 1
ATOM 757 C C . ALA A 1 94 ? 6.300 1.279 -10.321 1.00 85.94 94 ALA A C 1
ATOM 759 O O . ALA A 1 94 ? 5.505 0.493 -9.815 1.00 85.94 94 ALA A O 1
ATOM 760 N N . GLU A 1 95 ? 6.796 2.327 -9.653 1.00 86.62 95 GLU A N 1
ATOM 761 C CA . GLU A 1 95 ? 6.418 2.653 -8.272 1.00 86.62 95 GLU A CA 1
ATOM 762 C C . GLU A 1 95 ? 4.910 2.894 -8.135 1.00 86.62 95 GLU A C 1
ATOM 764 O O . GLU A 1 95 ? 4.282 2.279 -7.280 1.00 86.62 95 GLU A O 1
ATOM 769 N N . ILE A 1 96 ? 4.311 3.733 -8.997 1.00 88.06 96 ILE A N 1
ATOM 770 C CA . ILE A 1 96 ? 2.861 3.995 -8.962 1.00 88.06 96 ILE A CA 1
ATOM 771 C C . ILE A 1 96 ? 2.084 2.687 -9.107 1.00 88.06 96 ILE A C 1
ATOM 773 O O . ILE A 1 96 ? 1.226 2.423 -8.276 1.00 88.06 96 ILE A O 1
ATOM 777 N N . LYS A 1 97 ? 2.429 1.829 -10.074 1.00 89.00 97 LYS A N 1
ATOM 778 C CA . LYS A 1 97 ? 1.761 0.531 -10.264 1.00 89.00 97 LYS A CA 1
ATOM 779 C C . LYS A 1 97 ? 1.911 -0.414 -9.074 1.00 89.00 97 LYS A C 1
ATOM 781 O O . LYS A 1 97 ? 0.980 -1.154 -8.764 1.00 89.00 97 LYS A O 1
ATOM 786 N N . ALA A 1 98 ? 3.076 -0.427 -8.426 1.00 88.62 98 ALA A N 1
ATOM 787 C CA . ALA A 1 98 ? 3.265 -1.196 -7.200 1.00 88.62 98 ALA A CA 1
ATOM 788 C C . ALA A 1 98 ? 2.347 -0.650 -6.095 1.00 88.62 98 ALA A C 1
ATOM 790 O O . ALA A 1 98 ? 1.638 -1.417 -5.446 1.00 88.62 98 ALA A O 1
ATOM 791 N N . SER A 1 99 ? 2.282 0.676 -5.940 1.00 89.62 99 SER A N 1
ATOM 792 C CA . SER A 1 99 ? 1.384 1.319 -4.980 1.00 89.62 99 SER A CA 1
ATOM 793 C C . SER A 1 99 ? -0.094 1.090 -5.298 1.00 89.62 99 SER A C 1
ATOM 795 O O . SER A 1 99 ? -0.867 0.885 -4.375 1.00 89.62 99 SER A O 1
ATOM 797 N N . GLU A 1 100 ? -0.500 1.086 -6.570 1.00 90.75 100 GLU A N 1
ATOM 798 C CA . GLU A 1 100 ? -1.878 0.787 -6.985 1.00 90.75 100 GLU A CA 1
ATOM 799 C C . GLU A 1 100 ? -2.294 -0.598 -6.502 1.00 90.75 100 GLU A C 1
ATOM 801 O O . GLU A 1 100 ? -3.312 -0.733 -5.829 1.00 90.75 100 GLU A O 1
ATOM 806 N N . LYS A 1 101 ? -1.456 -1.612 -6.747 1.00 90.12 101 LYS A N 1
ATOM 807 C CA . LYS A 1 101 ? -1.701 -2.972 -6.254 1.00 90.12 101 LYS A CA 1
ATOM 808 C C . LYS A 1 101 ? -1.766 -3.031 -4.727 1.00 90.12 101 LYS A C 1
ATOM 810 O O . LYS A 1 101 ? -2.614 -3.737 -4.190 1.00 90.12 101 LYS A O 1
ATOM 815 N N . ALA A 1 102 ? -0.897 -2.298 -4.029 1.00 89.25 102 ALA A N 1
ATOM 816 C CA . ALA A 1 102 ? -0.939 -2.218 -2.569 1.00 89.25 102 ALA A CA 1
ATOM 817 C C . ALA A 1 102 ? -2.246 -1.575 -2.072 1.00 89.25 102 ALA A C 1
ATOM 819 O O . ALA A 1 102 ? -2.879 -2.098 -1.159 1.00 89.25 102 ALA A O 1
ATOM 820 N N . CYS A 1 103 ? -2.680 -0.475 -2.691 1.00 88.44 103 CYS A N 1
ATOM 821 C CA . CYS A 1 103 ? -3.942 0.184 -2.367 1.00 88.44 103 CYS A CA 1
ATOM 822 C C . CYS A 1 103 ? -5.149 -0.716 -2.657 1.00 88.44 103 CYS A C 1
ATOM 824 O O . CYS A 1 103 ? -6.066 -0.764 -1.843 1.00 88.44 103 CYS A O 1
ATOM 826 N N . ASP A 1 104 ? -5.136 -1.466 -3.763 1.00 87.69 104 ASP A N 1
ATOM 827 C CA . ASP A 1 104 ? -6.177 -2.445 -4.099 1.00 87.69 104 ASP A CA 1
ATOM 828 C C . ASP A 1 104 ? -6.282 -3.560 -3.040 1.00 87.69 104 ASP A C 1
ATOM 830 O O . ASP A 1 104 ? -7.391 -3.894 -2.627 1.00 87.69 104 ASP A O 1
ATOM 834 N N . ILE A 1 105 ? -5.156 -4.082 -2.527 1.00 86.81 105 ILE A N 1
ATOM 835 C CA . ILE A 1 105 ? -5.148 -5.053 -1.408 1.00 86.81 105 ILE A CA 1
ATOM 836 C C . ILE A 1 105 ? -5.781 -4.452 -0.148 1.00 86.81 105 ILE A C 1
ATOM 838 O O . ILE A 1 105 ? -6.479 -5.138 0.597 1.00 86.81 105 ILE A O 1
ATOM 842 N N . LEU A 1 106 ? -5.536 -3.165 0.085 1.00 85.19 106 LEU A N 1
ATOM 843 C CA . LEU A 1 106 ? -6.033 -2.422 1.238 1.00 85.19 106 LEU A CA 1
ATOM 844 C C . LEU A 1 106 ? -7.443 -1.851 1.040 1.00 85.19 106 LEU A C 1
ATOM 846 O O . LEU A 1 106 ? -7.949 -1.176 1.931 1.00 85.19 106 LEU A O 1
ATOM 850 N N . TYR A 1 107 ? -8.078 -2.077 -0.115 1.00 85.50 107 TYR A N 1
ATOM 851 C CA . TYR A 1 107 ? -9.329 -1.414 -0.505 1.00 85.50 107 TYR A CA 1
ATOM 852 C C . TYR A 1 107 ? -9.289 0.118 -0.353 1.00 85.50 107 TYR A C 1
ATOM 854 O O . TYR A 1 107 ? -10.326 0.768 -0.186 1.00 85.50 107 TYR A O 1
ATOM 862 N N . LEU A 1 108 ? -8.090 0.698 -0.411 1.00 85.06 108 LEU A N 1
ATOM 863 C CA . LEU A 1 108 ? -7.839 2.113 -0.209 1.00 85.06 108 LEU A CA 1
ATOM 864 C C . LEU A 1 108 ? -8.152 2.844 -1.518 1.00 85.06 108 LEU A C 1
ATOM 866 O O . LEU A 1 108 ? -7.511 2.558 -2.530 1.00 85.06 108 LEU A O 1
ATOM 870 N N . PRO A 1 109 ? -9.122 3.772 -1.547 1.00 86.00 109 PRO A N 1
ATOM 871 C CA . PRO A 1 109 ? -9.436 4.487 -2.768 1.00 86.00 109 PRO A CA 1
ATOM 872 C C . PRO A 1 109 ? -8.305 5.455 -3.123 1.00 86.00 109 PRO A C 1
ATOM 874 O O . PRO A 1 109 ? -7.728 6.120 -2.264 1.00 86.00 109 PRO A O 1
ATOM 877 N N . TYR A 1 110 ? -7.998 5.535 -4.411 1.00 87.44 110 TYR A N 1
ATOM 878 C CA . TYR A 1 110 ? -7.000 6.438 -4.968 1.00 87.44 110 TYR A CA 1
ATOM 879 C C . TYR A 1 110 ? -7.475 6.969 -6.318 1.00 87.44 110 TYR A C 1
ATOM 881 O O . TYR A 1 110 ? -8.334 6.370 -6.973 1.00 87.44 110 TYR A O 1
ATOM 889 N N . ASN A 1 111 ? -6.894 8.084 -6.753 1.00 84.31 111 ASN A N 1
ATOM 890 C CA . ASN A 1 111 ? -7.131 8.610 -8.085 1.00 84.31 111 ASN A CA 1
ATOM 891 C C . ASN A 1 111 ? -6.195 7.915 -9.085 1.00 84.31 111 ASN A C 1
ATOM 893 O O . ASN A 1 111 ? -4.969 8.007 -8.959 1.00 84.31 111 ASN A O 1
ATOM 897 N N . LYS A 1 112 ? -6.774 7.207 -10.061 1.00 70.56 112 LYS A N 1
ATOM 898 C CA . LYS A 1 112 ? -6.033 6.617 -11.185 1.00 70.56 112 LYS A CA 1
ATOM 899 C C . LYS A 1 112 ? -5.629 7.742 -12.132 1.00 70.56 112 LYS A C 1
ATOM 901 O O . LYS A 1 112 ? -6.501 8.451 -12.630 1.00 70.56 112 LYS A O 1
ATOM 906 N N . ILE A 1 113 ? -4.323 7.919 -12.332 1.00 59.56 113 ILE A N 1
ATOM 907 C CA . ILE A 1 113 ? -3.742 8.960 -13.195 1.00 59.56 113 ILE A CA 1
ATOM 908 C C . ILE A 1 113 ? -3.055 8.306 -14.385 1.00 59.56 113 ILE A C 1
ATOM 910 O O . ILE A 1 113 ? -2.334 7.311 -14.148 1.00 59.56 113 ILE A O 1
#

Secondary structure (DSSP, 8-state):
-----HHHHHHHHHHHHHHHHTT---SS-HHHHHHHHHHHHTT-TT----EEEEEEES-GGGPEEEEEEEEEEEETTEEEEEEEEEEESSHHHHHHHHHHHHHHHTT------